Protein AF-A0A2I0NMJ1-F1 (afdb_monomer_lite)

Sequence (119 aa):
DEGIDIYVSAAAISDFAPERHEGKIPSGSPLTVRLNPLPKVIDEVAAACSPVTVAFKLGWDEEERARAMLEGGVRMVVVNAPPAMGATEGSFRIMTAGGTRDVAGSKEEVARAIWSGLL

pLDDT: mean 93.13, std 6.09, range [50.59, 98.06]

Secondary structure (DSSP, 8-state):
----SEEEE-S---SEEEPP-SSPPPSSS-----EEEPPPHHHHHHHHH--EEEEEEESSSTHHHHHHHHHTT-SEEEEE-GGGSS-SEEEEEEEETTEEEEEEEEHHHHHHHHHHHH-

Radius of gyration: 17.69 Å; chains: 1; bounding box: 42×38×46 Å

Foldseek 3Di:
DDADQEDEAPDPDDQWDWDDDPDDDDDDDDDDTDIDGDDDPQVVSCVPRNHQYEAEAEDPPCVVVQVVVQVVVHAKYKYFYPVCPPDQWGWIWIQGPVGIDIDTTGPVRVVVVVVVSSD

Structure (mmCIF, N/CA/C/O backbone):
data_AF-A0A2I0NMJ1-F1
#
_entry.id   AF-A0A2I0NMJ1-F1
#
loop_
_atom_site.group_PDB
_atom_site.id
_atom_site.type_symbol
_atom_site.label_atom_id
_atom_site.label_alt_id
_atom_site.label_comp_id
_atom_site.label_asym_id
_atom_site.label_entity_id
_atom_site.label_seq_id
_atom_site.pdbx_PDB_ins_code
_atom_site.Cartn_x
_atom_site.Cartn_y
_atom_site.Cartn_z
_atom_site.occupancy
_atom_site.B_iso_or_equiv
_atom_site.auth_seq_id
_atom_site.auth_comp_id
_atom_site.auth_asym_id
_atom_site.auth_atom_id
_atom_site.pdbx_PDB_model_num
ATOM 1 N N . ASP A 1 1 ? -11.398 -24.697 9.898 1.00 50.59 1 ASP A N 1
ATOM 2 C CA . ASP A 1 1 ? -11.880 -23.333 9.615 1.00 50.59 1 ASP A CA 1
ATOM 3 C C . ASP A 1 1 ? -10.774 -22.311 9.846 1.00 50.59 1 ASP A C 1
ATOM 5 O O . ASP A 1 1 ? -10.889 -21.457 10.711 1.00 50.59 1 ASP A O 1
ATOM 9 N N . GLU A 1 2 ? -9.667 -22.409 9.105 1.00 60.41 2 GLU A N 1
ATOM 10 C CA . GLU A 1 2 ? -8.554 -21.449 9.205 1.00 60.41 2 GLU A CA 1
ATOM 11 C C . GLU A 1 2 ? -8.740 -20.361 8.140 1.00 60.41 2 GLU A C 1
ATOM 13 O O . GLU A 1 2 ? -8.151 -20.405 7.062 1.00 60.41 2 GLU A O 1
ATOM 18 N N . GLY A 1 3 ? -9.663 -19.435 8.407 1.00 78.88 3 GLY A N 1
ATOM 19 C CA . GLY A 1 3 ? -9.799 -18.197 7.637 1.00 78.88 3 GLY A CA 1
ATOM 20 C C . GLY A 1 3 ? -8.792 -17.139 8.096 1.00 78.88 3 GLY A C 1
ATOM 21 O O . GLY A 1 3 ? -8.139 -17.293 9.125 1.00 78.88 3 GLY A O 1
ATOM 22 N N . ILE A 1 4 ? -8.669 -16.049 7.337 1.00 89.31 4 ILE A N 1
ATOM 23 C CA . ILE A 1 4 ? -7.950 -14.850 7.784 1.00 89.31 4 ILE A CA 1
ATOM 24 C C . ILE A 1 4 ? -8.968 -13.874 8.365 1.00 89.31 4 ILE A C 1
ATOM 26 O O . ILE A 1 4 ? -9.869 -13.442 7.653 1.00 89.31 4 ILE A O 1
ATOM 30 N N . ASP A 1 5 ? -8.797 -13.493 9.631 1.00 92.94 5 ASP A N 1
ATOM 31 C CA . ASP A 1 5 ? -9.668 -12.507 10.282 1.00 92.94 5 ASP A CA 1
ATOM 32 C C . ASP A 1 5 ? -9.308 -11.069 9.883 1.00 92.94 5 ASP A C 1
ATOM 34 O O . ASP A 1 5 ? -10.180 -10.232 9.643 1.00 92.94 5 ASP A O 1
ATOM 38 N N . ILE A 1 6 ? -8.004 -10.774 9.816 1.00 95.19 6 ILE A N 1
ATOM 39 C CA . ILE A 1 6 ? -7.464 -9.431 9.579 1.00 95.19 6 ILE A CA 1
ATOM 40 C C . ILE A 1 6 ? -6.387 -9.495 8.499 1.00 95.19 6 ILE A C 1
ATOM 42 O O . ILE A 1 6 ? -5.422 -10.251 8.608 1.00 95.19 6 ILE A O 1
ATOM 46 N N . TYR A 1 7 ? -6.510 -8.634 7.491 1.00 95.75 7 TYR A N 1
ATOM 47 C CA . TYR A 1 7 ? -5.496 -8.424 6.465 1.00 95.75 7 TYR A CA 1
ATOM 48 C C . TYR A 1 7 ? -4.936 -7.002 6.541 1.00 95.75 7 TYR A C 1
ATOM 50 O O . TYR A 1 7 ? -5.672 -6.021 6.438 1.00 95.75 7 TYR A O 1
ATOM 58 N N . VAL A 1 8 ? -3.615 -6.881 6.697 1.00 97.12 8 VAL A N 1
ATOM 59 C CA . VAL A 1 8 ? -2.913 -5.590 6.735 1.00 97.12 8 VAL A CA 1
ATOM 60 C C . VAL A 1 8 ? -2.068 -5.430 5.470 1.00 97.12 8 VAL A C 1
ATOM 62 O O . VAL A 1 8 ? -0.975 -5.984 5.357 1.00 97.12 8 VAL A O 1
ATOM 65 N N . SER A 1 9 ? -2.558 -4.636 4.518 1.00 96.50 9 SER A N 1
ATOM 66 C CA . SER A 1 9 ? -1.877 -4.320 3.257 1.00 96.50 9 SER A CA 1
ATOM 67 C C . SER A 1 9 ? -0.838 -3.208 3.452 1.00 96.50 9 SER A C 1
ATOM 69 O O . SER A 1 9 ? -1.014 -2.087 2.974 1.00 96.50 9 SER A O 1
ATOM 71 N N . ALA A 1 10 ? 0.241 -3.512 4.179 1.00 94.81 10 ALA A N 1
ATOM 72 C CA . ALA A 1 10 ? 1.336 -2.574 4.466 1.00 94.81 10 ALA A CA 1
ATOM 73 C C . ALA A 1 10 ? 2.489 -2.611 3.444 1.00 94.81 10 ALA A C 1
ATOM 75 O O . ALA A 1 10 ? 3.377 -1.759 3.477 1.00 94.81 10 ALA A O 1
ATOM 76 N N . ALA A 1 11 ? 2.512 -3.607 2.555 1.00 93.50 11 ALA A N 1
ATOM 77 C CA . ALA A 1 11 ? 3.569 -3.746 1.560 1.00 93.50 11 ALA A CA 1
ATOM 78 C C . ALA A 1 11 ? 3.472 -2.665 0.469 1.00 93.50 11 ALA A C 1
ATOM 80 O O . ALA A 1 11 ? 2.385 -2.332 -0.002 1.00 93.50 11 ALA A O 1
ATOM 81 N N . ALA A 1 12 ? 4.625 -2.177 0.005 1.00 91.69 12 AL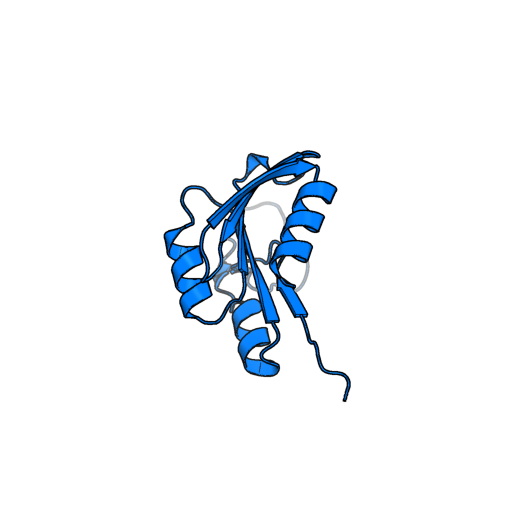A A N 1
ATOM 82 C CA . ALA A 1 12 ? 4.723 -1.353 -1.198 1.00 91.69 12 ALA A CA 1
ATOM 83 C C . ALA A 1 12 ? 4.651 -2.253 -2.445 1.00 91.69 12 ALA A C 1
ATOM 85 O O . ALA A 1 12 ? 5.671 -2.641 -3.016 1.00 91.69 12 ALA A O 1
ATOM 86 N N . ILE A 1 13 ? 3.433 -2.648 -2.815 1.00 93.81 13 ILE A N 1
ATOM 87 C CA . ILE A 1 13 ? 3.165 -3.553 -3.938 1.00 93.81 13 ILE A CA 1
ATOM 88 C C . ILE A 1 13 ? 3.314 -2.787 -5.257 1.00 93.81 13 ILE A C 1
ATOM 90 O O . ILE A 1 13 ? 2.842 -1.660 -5.385 1.00 93.81 13 ILE A O 1
ATOM 94 N N . SER A 1 14 ? 3.979 -3.391 -6.244 1.00 95.00 14 SER A N 1
ATOM 95 C CA . SER A 1 14 ? 4.145 -2.780 -7.563 1.00 95.00 14 SER A CA 1
ATOM 96 C C . SER A 1 14 ? 2.801 -2.608 -8.273 1.00 95.00 14 SER A C 1
ATOM 98 O O . SER A 1 14 ? 2.029 -3.555 -8.386 1.00 95.00 14 SER A O 1
ATOM 100 N N . ASP A 1 15 ? 2.558 -1.417 -8.819 1.00 94.75 15 ASP A N 1
ATOM 101 C CA . ASP A 1 15 ? 1.369 -1.140 -9.635 1.00 94.75 15 ASP A CA 1
ATOM 102 C C . ASP A 1 15 ? 1.498 -1.653 -11.077 1.00 94.75 15 ASP A C 1
ATOM 104 O O . ASP A 1 15 ? 0.500 -1.750 -11.791 1.00 94.75 15 ASP A O 1
ATOM 108 N N . PHE A 1 16 ? 2.721 -1.971 -11.510 1.00 97.38 16 PHE A N 1
ATOM 109 C CA . PHE A 1 16 ? 3.028 -2.425 -12.859 1.00 97.38 16 PHE A CA 1
ATOM 110 C C . PHE A 1 16 ? 4.057 -3.558 -12.844 1.00 97.38 16 PHE A C 1
ATOM 112 O O . PHE A 1 16 ? 4.945 -3.584 -11.990 1.00 97.38 16 PHE A O 1
ATOM 119 N N . ALA A 1 17 ? 3.983 -4.445 -13.834 1.00 97.12 17 ALA A N 1
ATOM 120 C CA . ALA A 1 17 ? 4.999 -5.456 -14.111 1.00 97.12 17 ALA A CA 1
ATOM 121 C C . ALA A 1 17 ? 5.641 -5.221 -15.484 1.00 97.12 17 ALA A C 1
ATOM 123 O O . ALA A 1 17 ? 4.942 -4.848 -16.432 1.00 97.12 17 ALA A O 1
ATOM 124 N N . PRO A 1 18 ? 6.957 -5.456 -15.624 1.00 96.88 18 PRO A N 1
ATOM 125 C CA . PRO A 1 18 ? 7.594 -5.457 -16.926 1.00 96.88 18 PRO A CA 1
ATOM 126 C C . PRO A 1 18 ? 7.166 -6.678 -17.729 1.00 96.88 18 PRO A C 1
ATOM 128 O O . PRO A 1 18 ? 6.791 -7.721 -17.187 1.00 96.88 18 PRO A O 1
ATOM 131 N N . GLU A 1 19 ? 7.296 -6.576 -19.041 1.00 94.94 19 GLU A N 1
ATOM 132 C CA . GLU A 1 19 ? 7.196 -7.760 -19.877 1.00 94.94 19 GLU A CA 1
ATOM 133 C C . GLU A 1 19 ? 8.354 -8.717 -19.653 1.00 94.94 19 GLU A C 1
ATOM 135 O O . GLU A 1 19 ? 9.520 -8.329 -19.540 1.00 94.94 19 GLU A O 1
ATOM 140 N N . ARG A 1 20 ? 8.010 -10.001 -19.579 1.00 93.44 20 ARG A N 1
ATOM 141 C CA . ARG A 1 20 ? 8.983 -11.053 -19.333 1.00 93.44 20 ARG A CA 1
ATOM 142 C C . ARG A 1 20 ? 9.820 -11.284 -20.587 1.00 93.44 20 ARG A C 1
ATOM 144 O O . ARG A 1 20 ? 9.286 -11.610 -21.643 1.00 93.44 20 ARG A O 1
ATOM 151 N N . HIS A 1 21 ? 11.135 -11.204 -20.426 1.00 90.38 21 HIS A N 1
ATOM 152 C CA . HIS A 1 21 ? 12.112 -11.646 -21.415 1.00 90.38 21 HIS A CA 1
ATOM 153 C C . HIS A 1 21 ? 12.783 -12.933 -20.937 1.00 90.38 21 HIS A C 1
ATOM 155 O O . HIS A 1 21 ? 13.027 -13.110 -19.741 1.00 90.38 21 HIS A O 1
ATOM 161 N N . GLU A 1 22 ? 13.071 -13.846 -21.862 1.00 93.88 22 GLU A N 1
ATOM 162 C CA . GLU A 1 22 ? 13.850 -15.036 -21.536 1.00 93.88 22 GLU A CA 1
ATOM 163 C C . GLU A 1 22 ? 15.333 -14.688 -21.412 1.00 93.88 22 GLU A C 1
ATOM 165 O O . GLU A 1 22 ? 15.928 -14.078 -22.299 1.00 93.88 22 GLU A O 1
ATOM 170 N N . GLY A 1 23 ? 15.937 -15.097 -20.297 1.00 91.69 23 GLY A N 1
ATOM 171 C CA . GLY A 1 23 ? 17.343 -14.836 -20.016 1.00 91.69 23 GLY A CA 1
ATOM 172 C C . GLY A 1 23 ? 17.648 -13.378 -19.660 1.00 91.69 23 GLY A C 1
ATOM 173 O O . GLY A 1 23 ? 16.774 -12.561 -19.373 1.00 91.69 23 GLY A O 1
ATOM 174 N N . LYS A 1 24 ? 18.943 -13.063 -19.615 1.00 93.69 24 LYS A N 1
ATOM 175 C CA . LYS A 1 24 ? 19.446 -11.726 -19.289 1.00 93.69 24 LYS A CA 1
ATOM 176 C C . LYS A 1 24 ? 19.363 -10.825 -20.521 1.00 93.69 24 LYS A C 1
ATOM 178 O O . LYS A 1 24 ? 19.842 -11.203 -21.585 1.00 93.69 24 LYS A O 1
ATOM 183 N N . ILE A 1 25 ? 18.868 -9.600 -20.348 1.00 92.31 25 ILE A N 1
ATOM 184 C CA . ILE A 1 25 ? 18.887 -8.590 -21.410 1.00 92.31 25 ILE A CA 1
ATOM 185 C C . ILE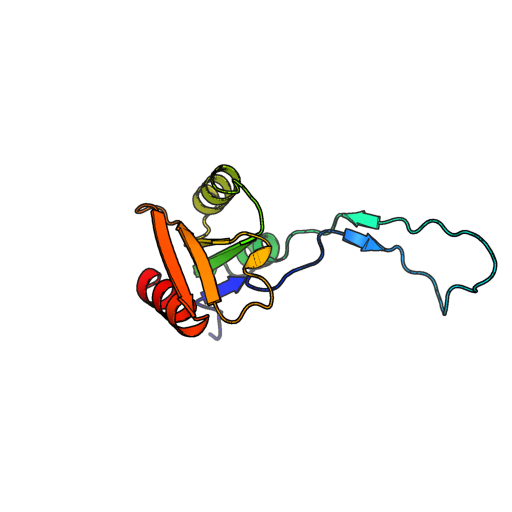 A 1 25 ? 20.340 -8.104 -21.634 1.00 92.31 25 ILE A C 1
ATOM 187 O O . ILE A 1 25 ? 20.982 -7.671 -20.669 1.00 92.31 25 ILE A O 1
ATOM 191 N N . PRO A 1 26 ? 20.898 -8.197 -22.859 1.00 90.75 26 PRO A N 1
ATOM 192 C CA . PRO A 1 26 ? 22.271 -7.775 -23.143 1.00 90.75 26 PRO A CA 1
ATOM 193 C C . PRO A 1 26 ? 22.483 -6.263 -22.982 1.00 90.75 26 PRO A C 1
ATOM 195 O O . PRO A 1 26 ? 21.629 -5.459 -23.346 1.00 90.75 26 PRO A O 1
ATOM 198 N N . SER A 1 27 ? 23.654 -5.868 -22.480 1.00 91.38 27 SER A N 1
ATOM 199 C CA . SER A 1 27 ? 24.092 -4.466 -22.453 1.00 91.38 27 SER A CA 1
ATOM 200 C C . SER A 1 27 ? 24.656 -4.027 -23.810 1.00 91.38 27 SER A C 1
ATOM 202 O O . SER A 1 27 ? 25.184 -4.856 -24.547 1.00 91.38 27 SER A O 1
ATOM 204 N N . GLY A 1 28 ? 24.643 -2.722 -24.100 1.00 92.94 28 GLY A N 1
ATOM 205 C CA . GLY A 1 28 ? 25.381 -2.137 -25.235 1.00 92.94 28 GLY A CA 1
ATOM 206 C C . GLY A 1 28 ? 24.541 -1.311 -26.209 1.00 92.94 28 GLY A C 1
ATOM 207 O O . GLY A 1 28 ? 25.099 -0.672 -27.094 1.00 92.94 28 GLY A O 1
ATOM 208 N N . SER A 1 29 ? 23.220 -1.276 -26.034 1.00 91.19 29 SER A N 1
ATOM 209 C CA . SER A 1 29 ? 22.331 -0.370 -26.766 1.00 91.19 29 SER A CA 1
ATOM 210 C C . SER A 1 29 ? 21.207 0.140 -25.856 1.00 91.19 29 SER A C 1
ATOM 212 O O . SER A 1 29 ? 20.917 -0.500 -24.840 1.00 91.19 29 SER A O 1
ATOM 214 N N . PRO A 1 30 ? 20.597 1.299 -26.168 1.00 94.12 30 PRO A N 1
ATOM 215 C CA . PRO A 1 30 ? 19.397 1.753 -25.479 1.00 94.12 30 PRO A CA 1
ATOM 216 C C . PRO A 1 30 ? 18.277 0.710 -25.557 1.00 94.12 30 PRO A C 1
ATOM 218 O O . PRO A 1 30 ? 18.078 0.078 -26.592 1.00 94.12 30 PRO A O 1
ATOM 221 N N . LEU A 1 31 ? 17.526 0.566 -24.467 1.00 92.81 31 LEU A N 1
ATOM 222 C CA . LEU A 1 31 ? 16.402 -0.359 -24.352 1.00 92.81 31 LEU A CA 1
ATOM 223 C C . LEU A 1 31 ? 15.179 0.381 -23.808 1.00 92.81 31 LEU A C 1
ATOM 225 O O . LEU A 1 31 ? 15.298 1.233 -22.928 1.00 92.81 31 LEU A O 1
ATOM 229 N N . THR A 1 32 ? 13.998 -0.005 -24.279 1.00 93.81 32 THR A N 1
ATOM 230 C CA . THR A 1 32 ? 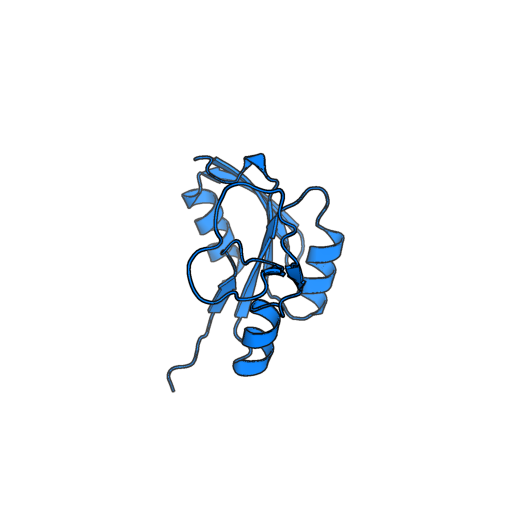12.718 0.391 -23.689 1.00 93.81 32 THR A CA 1
ATOM 231 C C . THR A 1 32 ? 12.156 -0.746 -22.838 1.00 93.81 32 THR A C 1
ATOM 233 O O . THR A 1 32 ? 11.994 -1.860 -23.330 1.00 93.81 32 THR A O 1
ATOM 236 N N . VAL A 1 33 ? 11.812 -0.463 -21.578 1.00 94.75 33 VAL A N 1
ATOM 237 C CA . VAL A 1 33 ? 11.072 -1.393 -20.709 1.00 94.75 33 VAL A CA 1
ATOM 238 C C . VAL A 1 33 ? 9.588 -1.051 -20.785 1.00 94.75 33 VAL A C 1
ATOM 240 O O . VAL A 1 33 ? 9.179 0.026 -20.356 1.00 94.75 33 VAL A O 1
ATOM 243 N N . ARG A 1 34 ? 8.775 -1.961 -21.331 1.00 96.06 34 ARG A N 1
ATOM 244 C CA . ARG A 1 34 ? 7.315 -1.817 -21.316 1.00 96.06 34 ARG A CA 1
ATOM 245 C C . ARG A 1 34 ? 6.758 -2.348 -19.999 1.00 96.06 34 ARG A C 1
ATOM 247 O O . ARG A 1 34 ? 7.068 -3.474 -19.617 1.00 96.06 34 ARG A O 1
ATOM 254 N N . LEU A 1 35 ? 5.948 -1.528 -19.333 1.00 98.06 35 LEU A N 1
ATOM 255 C CA . LEU A 1 35 ? 5.284 -1.844 -18.073 1.00 98.06 35 LEU A CA 1
ATOM 256 C C . LEU A 1 35 ? 3.777 -1.983 -18.305 1.00 98.06 35 LEU A C 1
ATOM 258 O O . LEU A 1 35 ? 3.160 -1.088 -18.880 1.00 98.06 35 LEU A O 1
ATOM 262 N N . ASN A 1 36 ? 3.200 -3.088 -17.842 1.00 97.31 36 ASN A N 1
ATOM 263 C CA . ASN A 1 36 ? 1.765 -3.355 -17.896 1.00 97.31 36 ASN A CA 1
ATOM 264 C C . ASN A 1 36 ? 1.161 -3.207 -16.490 1.00 97.31 36 ASN A C 1
ATOM 266 O O . ASN A 1 36 ? 1.800 -3.638 -15.526 1.00 97.31 36 ASN A O 1
ATOM 270 N N . PRO A 1 37 ? -0.031 -2.599 -16.340 1.00 97.06 37 PRO A N 1
ATOM 271 C CA . PRO A 1 37 ? -0.671 -2.435 -15.037 1.00 97.06 37 PRO A CA 1
ATOM 272 C C . PRO A 1 37 ? -1.003 -3.791 -14.407 1.00 97.06 37 PRO A C 1
ATOM 274 O O . PRO A 1 37 ? -1.358 -4.740 -15.106 1.00 97.06 37 PRO A O 1
ATOM 277 N N . LEU A 1 38 ? -0.895 -3.865 -13.083 1.00 96.25 38 LEU A N 1
ATOM 278 C CA . LEU A 1 38 ? -1.238 -5.040 -12.287 1.00 96.25 38 LEU A CA 1
ATOM 279 C C . LEU A 1 38 ? -2.590 -4.864 -11.576 1.00 96.25 38 LEU A C 1
ATOM 281 O O . LEU A 1 38 ? -2.939 -3.738 -11.195 1.00 96.25 38 LEU A O 1
ATOM 285 N N . PRO A 1 39 ? -3.336 -5.964 -11.351 1.00 94.38 39 PRO A N 1
ATOM 286 C CA . PRO A 1 39 ? -4.484 -5.947 -10.451 1.00 94.38 39 PRO A CA 1
ATOM 287 C C . PRO A 1 39 ? -4.041 -5.592 -9.026 1.00 94.38 39 PRO A C 1
ATOM 289 O O . PRO A 1 39 ? -2.888 -5.804 -8.635 1.00 94.38 39 PRO A O 1
ATOM 292 N N . LYS A 1 40 ? -4.958 -5.037 -8.230 1.00 92.75 40 LYS A N 1
ATOM 293 C CA . LYS A 1 40 ? -4.665 -4.670 -6.843 1.00 92.75 40 LYS A CA 1
ATOM 294 C C . LYS A 1 40 ? -4.858 -5.882 -5.940 1.00 92.75 40 LYS A C 1
ATOM 296 O O . LYS A 1 40 ? -5.956 -6.408 -5.825 1.00 92.75 40 LYS A O 1
ATOM 301 N N . VAL A 1 41 ? -3.799 -6.280 -5.236 1.00 94.38 41 VAL A N 1
ATOM 302 C CA . VAL A 1 41 ? -3.839 -7.420 -4.299 1.00 94.38 41 VAL A CA 1
ATOM 303 C C . VAL A 1 41 ? -4.910 -7.242 -3.222 1.00 94.38 41 VAL A C 1
ATOM 305 O O . VAL A 1 41 ? -5.564 -8.209 -2.853 1.00 94.38 41 VAL A O 1
ATOM 308 N N . ILE A 1 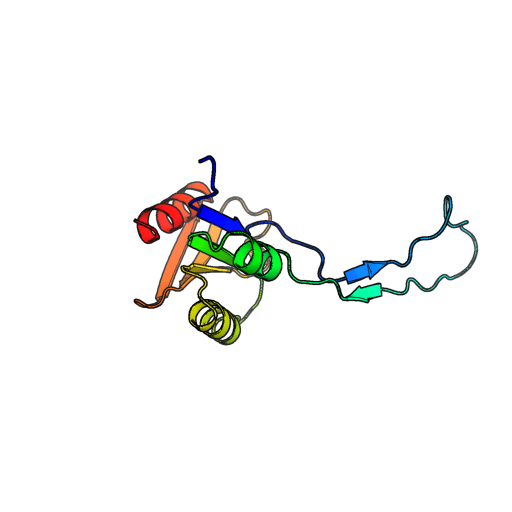42 ? -5.112 -6.016 -2.733 1.00 93.81 42 ILE A N 1
ATOM 309 C CA . ILE A 1 42 ? -6.134 -5.729 -1.719 1.00 93.81 42 ILE A CA 1
ATOM 310 C C . ILE A 1 42 ? -7.552 -6.055 -2.210 1.00 93.81 42 ILE A C 1
ATOM 312 O O . ILE A 1 42 ? -8.341 -6.593 -1.437 1.00 93.81 42 ILE A O 1
ATOM 316 N N . ASP A 1 43 ? -7.841 -5.811 -3.490 1.00 92.75 43 ASP A N 1
ATOM 317 C CA . ASP A 1 43 ? -9.147 -6.093 -4.089 1.00 92.75 43 ASP A CA 1
ATOM 318 C C . ASP A 1 43 ? -9.344 -7.610 -4.244 1.00 92.75 43 ASP A C 1
ATOM 320 O O . ASP A 1 43 ? -10.396 -8.144 -3.894 1.00 92.75 43 ASP A O 1
ATOM 324 N N . GLU A 1 44 ? -8.300 -8.325 -4.679 1.00 92.75 44 GLU A N 1
ATOM 325 C CA . GLU A 1 44 ? -8.308 -9.791 -4.793 1.00 92.75 44 GLU A CA 1
ATOM 326 C C . GLU A 1 44 ? -8.503 -10.477 -3.428 1.00 92.75 44 GLU A C 1
ATOM 328 O O . GLU A 1 44 ? -9.278 -11.425 -3.304 1.00 92.75 44 GLU A O 1
ATOM 333 N N . VAL A 1 45 ? -7.845 -9.980 -2.372 1.00 92.25 45 VAL A N 1
ATOM 334 C CA . VAL A 1 45 ? -8.013 -10.498 -1.002 1.00 92.25 45 VAL A CA 1
ATOM 335 C C . VAL A 1 45 ? -9.429 -10.234 -0.485 1.00 92.25 45 VAL A C 1
ATOM 337 O O . VAL A 1 45 ? -10.059 -11.136 0.072 1.00 92.25 45 VAL A O 1
ATOM 340 N N . ALA A 1 46 ? -9.954 -9.024 -0.696 1.00 89.12 46 ALA A N 1
ATOM 341 C CA . ALA A 1 46 ? -11.315 -8.678 -0.298 1.00 89.12 46 ALA A CA 1
ATOM 342 C C . ALA A 1 46 ? -12.355 -9.584 -0.981 1.00 89.12 46 ALA A C 1
ATOM 344 O O . ALA A 1 46 ? -13.289 -10.047 -0.319 1.00 89.12 46 ALA A O 1
ATOM 345 N N . ALA A 1 47 ? -12.158 -9.894 -2.266 1.00 89.31 47 ALA A N 1
ATOM 346 C CA . ALA A 1 47 ? -13.024 -10.787 -3.031 1.00 89.31 47 ALA A CA 1
ATOM 347 C C . ALA A 1 47 ? -12.928 -12.260 -2.591 1.00 89.31 47 ALA A C 1
ATOM 349 O O . ALA A 1 47 ? -13.933 -12.968 -2.610 1.00 89.31 47 ALA A O 1
ATOM 350 N N . ALA A 1 48 ? -11.740 -12.731 -2.199 1.00 89.88 48 ALA A N 1
ATOM 351 C CA . ALA A 1 48 ? -11.509 -14.140 -1.879 1.00 89.88 48 ALA A CA 1
ATOM 352 C C . ALA A 1 48 ? -11.959 -14.540 -0.465 1.00 89.88 48 ALA A C 1
ATOM 354 O O . ALA A 1 48 ? -12.477 -15.641 -0.280 1.00 89.88 48 ALA A O 1
ATOM 355 N N . CYS A 1 49 ? -11.731 -13.685 0.537 1.00 88.94 49 CYS A N 1
ATOM 356 C CA . CYS A 1 49 ? -11.992 -14.038 1.938 1.00 88.94 49 CYS A CA 1
ATOM 357 C C . CYS A 1 49 ? -12.613 -12.926 2.793 1.00 88.94 49 CYS A C 1
ATOM 359 O O . CYS A 1 49 ? -12.916 -13.179 3.956 1.00 88.94 49 CYS A O 1
ATOM 361 N N . SER A 1 50 ? -12.825 -11.727 2.237 1.00 90.56 50 SER A N 1
ATOM 362 C CA . SER A 1 50 ? -13.478 -10.586 2.904 1.00 90.56 50 SER A CA 1
ATOM 363 C C . SER A 1 50 ? -13.045 -10.336 4.369 1.00 90.56 50 SER A C 1
ATOM 365 O O . SER A 1 50 ? -13.904 -10.177 5.241 1.00 90.56 50 SER A O 1
ATOM 367 N N . PRO A 1 51 ? -11.732 -10.288 4.671 1.00 94.31 51 PRO A N 1
ATOM 368 C CA . PRO A 1 51 ? -11.247 -10.070 6.029 1.00 94.31 51 PRO A CA 1
ATOM 369 C C . PRO A 1 51 ? -11.435 -8.609 6.452 1.00 94.31 51 PRO A C 1
ATOM 371 O O . PRO A 1 51 ? -11.579 -7.703 5.620 1.00 94.31 51 PRO A O 1
ATOM 374 N N . VAL A 1 52 ? -11.305 -8.337 7.753 1.00 95.69 52 VAL A N 1
ATOM 375 C CA . VAL A 1 52 ? -11.139 -6.961 8.233 1.00 95.69 52 VAL A CA 1
ATOM 376 C C . VAL A 1 52 ? -9.850 -6.398 7.640 1.00 95.69 52 VAL A C 1
ATOM 378 O O . VAL A 1 52 ? -8.748 -6.848 7.952 1.00 95.69 52 VAL A O 1
ATOM 381 N N . THR A 1 53 ? -9.986 -5.410 6.760 1.00 96.81 53 THR A N 1
ATOM 382 C CA . THR A 1 53 ? -8.866 -4.936 5.944 1.00 96.81 53 THR A CA 1
ATOM 383 C C . THR A 1 53 ? -8.335 -3.591 6.428 1.00 96.81 53 THR A C 1
ATOM 385 O O . THR A 1 53 ? -9.096 -2.639 6.618 1.00 96.81 53 THR A O 1
ATOM 388 N N . VAL A 1 54 ? -7.012 -3.507 6.574 1.00 97.94 54 VAL A N 1
ATOM 389 C CA . VAL A 1 54 ? -6.260 -2.276 6.836 1.00 97.94 54 VAL A CA 1
ATOM 390 C C . VAL A 1 54 ? -5.391 -1.964 5.630 1.00 97.94 54 VAL A C 1
ATOM 392 O O . VAL A 1 54 ? -4.503 -2.742 5.282 1.00 97.94 54 VAL A O 1
ATOM 395 N N . ALA A 1 55 ? -5.624 -0.821 4.999 1.00 97.44 55 ALA A N 1
ATOM 396 C CA . ALA A 1 55 ? -4.838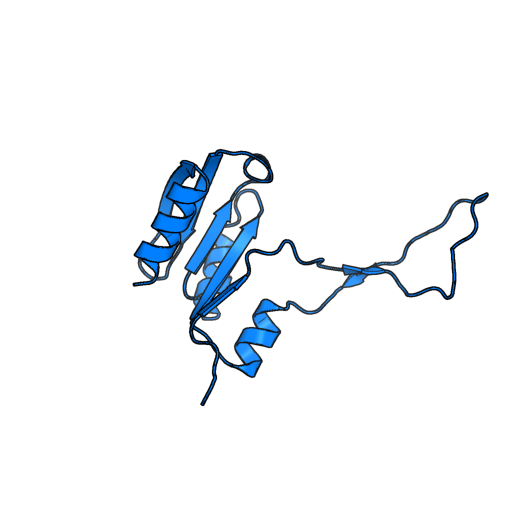 -0.371 3.860 1.00 97.44 55 ALA A CA 1
ATOM 397 C C . ALA A 1 55 ? -3.799 0.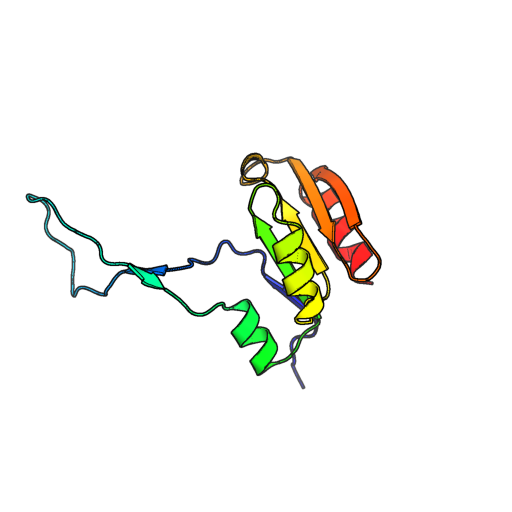669 4.275 1.00 97.44 55 ALA A C 1
ATOM 399 O O . ALA A 1 55 ? -4.086 1.536 5.096 1.00 97.44 55 ALA A O 1
ATOM 400 N N . PHE A 1 56 ? -2.623 0.637 3.653 1.00 96.25 56 PHE A N 1
ATOM 401 C CA . PHE A 1 56 ? -1.683 1.753 3.689 1.00 96.25 56 PHE A CA 1
ATOM 402 C C . PHE A 1 56 ? -1.753 2.533 2.384 1.00 96.25 56 PHE A C 1
ATOM 404 O O . PHE A 1 56 ? -1.796 1.949 1.298 1.00 96.25 56 PHE A O 1
ATOM 411 N N . LYS A 1 57 ? -1.737 3.861 2.488 1.00 94.94 57 LYS A N 1
ATOM 412 C CA . LYS A 1 57 ? -1.717 4.749 1.332 1.00 94.94 57 LYS A CA 1
ATOM 413 C C . LYS A 1 57 ? -0.589 5.761 1.454 1.00 94.94 57 LYS A C 1
ATOM 415 O O . LYS A 1 57 ? -0.570 6.604 2.346 1.00 94.94 57 LYS A O 1
ATOM 420 N N . LEU A 1 58 ? 0.347 5.661 0.520 1.00 92.88 58 LEU A N 1
ATOM 421 C CA . LEU A 1 58 ? 1.480 6.562 0.418 1.00 92.88 58 LEU A CA 1
ATOM 422 C C . LEU A 1 58 ? 1.161 7.701 -0.549 1.00 92.88 58 LEU A C 1
ATOM 424 O O . LEU A 1 58 ? 0.818 7.439 -1.701 1.00 92.88 58 LEU A O 1
ATOM 428 N N . GLY A 1 59 ? 1.347 8.941 -0.113 1.00 89.44 59 GLY A N 1
ATOM 429 C CA . GLY A 1 59 ? 1.247 10.106 -0.985 1.00 89.44 59 GLY A CA 1
ATOM 430 C C . GLY A 1 59 ? 0.995 11.394 -0.217 1.00 89.44 59 GLY A C 1
ATOM 431 O O . GLY A 1 59 ? 0.864 11.399 1.008 1.00 89.44 59 GLY A O 1
ATOM 432 N N . TRP A 1 60 ? 0.952 12.494 -0.958 1.00 86.44 60 TRP A N 1
ATOM 433 C CA . TRP A 1 60 ? 0.438 13.765 -0.460 1.00 86.44 60 TRP A CA 1
ATOM 434 C C . TRP A 1 60 ? -1.052 13.836 -0.795 1.00 86.44 60 TRP A C 1
ATOM 436 O O . TRP A 1 60 ? -1.453 13.400 -1.870 1.00 86.44 60 TRP A O 1
ATOM 446 N N . ASP A 1 61 ? -1.864 14.345 0.131 1.00 86.12 61 ASP A N 1
ATOM 447 C CA . ASP A 1 61 ? -3.294 14.604 -0.096 1.00 86.12 61 ASP A CA 1
ATOM 448 C C . ASP A 1 61 ? -4.131 13.371 -0.509 1.00 86.12 61 ASP A C 1
ATOM 450 O O . ASP A 1 61 ? -5.120 13.463 -1.230 1.00 86.12 61 ASP A O 1
ATOM 454 N N . GLU A 1 62 ? -3.782 12.186 -0.001 1.00 92.56 62 GLU A N 1
ATOM 455 C CA . GLU A 1 62 ? -4.446 10.913 -0.337 1.00 92.56 62 GLU A CA 1
ATOM 456 C C . GLU A 1 62 ? -5.795 10.685 0.383 1.00 92.56 62 GLU A C 1
ATOM 458 O O . GLU A 1 62 ? -6.331 9.575 0.375 1.00 92.56 62 GLU A O 1
ATOM 463 N N . GLU A 1 63 ? -6.377 11.711 1.010 1.00 90.19 63 GLU A N 1
ATOM 464 C CA . GLU A 1 63 ? -7.608 11.557 1.795 1.00 90.19 63 GLU A CA 1
ATOM 465 C C . GLU A 1 63 ? -8.820 11.146 0.960 1.00 90.19 63 GLU A C 1
ATOM 467 O O . GLU A 1 63 ? -9.637 10.353 1.416 1.00 90.19 63 GLU A O 1
ATOM 472 N N . GLU A 1 64 ? -8.979 11.696 -0.244 1.00 93.12 64 GLU A N 1
ATOM 473 C CA . GLU A 1 64 ? -10.120 11.373 -1.108 1.00 93.12 64 GLU A CA 1
ATOM 474 C C . GLU A 1 64 ? -10.084 9.902 -1.533 1.00 93.12 64 GLU A C 1
ATOM 476 O O . GLU A 1 64 ? -11.078 9.186 -1.434 1.00 93.12 64 GLU A O 1
ATOM 481 N N . ARG A 1 65 ? -8.898 9.410 -1.900 1.00 93.62 65 ARG A N 1
ATOM 482 C CA . ARG A 1 65 ? -8.686 7.994 -2.215 1.00 93.62 65 ARG A CA 1
ATOM 483 C C . ARG A 1 65 ? -8.880 7.113 -0.988 1.00 93.62 65 ARG A C 1
ATOM 485 O O . ARG A 1 65 ? -9.483 6.053 -1.103 1.00 93.62 65 ARG A O 1
ATOM 492 N N . ALA A 1 66 ? -8.420 7.552 0.182 1.00 95.44 66 ALA A N 1
ATOM 493 C CA . ALA A 1 66 ? -8.674 6.847 1.430 1.00 95.44 66 ALA A CA 1
ATOM 494 C C . ALA A 1 66 ? -10.180 6.755 1.736 1.00 95.44 66 ALA A C 1
ATOM 496 O O . ALA A 1 66 ? -10.648 5.683 2.109 1.00 95.44 66 ALA A O 1
ATOM 497 N N . ARG A 1 67 ? -10.956 7.827 1.519 1.00 95.75 67 ARG A N 1
ATOM 498 C CA . ARG A 1 67 ? -12.425 7.803 1.654 1.00 95.75 67 ARG A CA 1
ATOM 499 C C . ARG A 1 67 ? -13.062 6.796 0.698 1.00 95.75 67 ARG A C 1
ATOM 501 O O . ARG A 1 67 ? -13.830 5.960 1.157 1.00 95.75 67 ARG A O 1
ATOM 508 N N . ALA A 1 68 ? -12.666 6.793 -0.575 1.00 95.12 68 ALA A N 1
ATOM 509 C CA . ALA A 1 68 ? -13.164 5.819 -1.548 1.00 95.12 68 ALA A CA 1
ATOM 510 C C . ALA A 1 68 ? -12.851 4.362 -1.143 1.00 95.12 68 ALA A C 1
ATOM 512 O O . ALA A 1 68 ? -13.682 3.475 -1.313 1.00 95.12 68 ALA A O 1
ATOM 513 N N . MET A 1 69 ? -11.677 4.101 -0.556 1.00 95.19 69 MET A N 1
ATOM 514 C CA . MET A 1 69 ? -11.337 2.770 -0.033 1.00 95.19 69 MET A CA 1
ATOM 515 C C . MET A 1 69 ? -12.215 2.372 1.161 1.00 95.19 69 MET A C 1
ATOM 517 O O . MET A 1 69 ? -12.645 1.223 1.241 1.00 95.19 69 MET A O 1
ATOM 521 N N . LEU A 1 70 ? -12.499 3.308 2.075 1.00 96.25 70 LEU A N 1
ATOM 522 C CA . LEU A 1 70 ? -13.409 3.073 3.203 1.00 96.25 70 LEU A CA 1
ATOM 523 C C . LEU A 1 70 ? -14.835 2.770 2.718 1.00 96.25 70 LEU A C 1
ATOM 525 O O . LEU A 1 70 ? -15.467 1.839 3.212 1.00 96.25 70 LEU A O 1
ATOM 529 N N . GLU A 1 71 ? -15.325 3.512 1.723 1.00 94.69 71 GLU A N 1
ATOM 530 C CA . GLU A 1 71 ? -16.616 3.259 1.065 1.00 94.69 71 GLU A CA 1
ATOM 531 C C . GLU A 1 71 ? -16.645 1.895 0.357 1.00 94.69 71 GLU A C 1
ATOM 533 O O . GLU A 1 71 ? -17.672 1.220 0.353 1.00 94.69 71 GLU A O 1
ATOM 538 N N . GLY A 1 72 ? -15.500 1.455 -0.172 1.00 92.00 72 GLY A N 1
ATOM 539 C CA . GLY A 1 72 ? -15.291 0.128 -0.754 1.00 92.00 72 GLY A CA 1
ATOM 540 C C . GLY A 1 72 ? -15.177 -1.020 0.258 1.00 92.00 72 GLY A C 1
ATOM 541 O O . GLY A 1 72 ? -14.933 -2.152 -0.148 1.00 92.00 72 GLY A O 1
ATOM 542 N N . GLY A 1 73 ? -15.345 -0.759 1.559 1.00 93.00 73 GLY A N 1
ATOM 543 C CA . GLY A 1 73 ? -15.370 -1.788 2.604 1.00 93.00 73 GLY A CA 1
ATOM 544 C C . GLY A 1 73 ? -14.054 -1.989 3.360 1.00 93.00 73 GLY A C 1
ATOM 545 O O . GLY A 1 73 ? -13.990 -2.833 4.256 1.00 93.00 73 GLY A O 1
ATOM 546 N N . VAL A 1 74 ? -13.008 -1.207 3.074 1.00 96.00 74 VAL A N 1
ATOM 547 C CA . VAL A 1 74 ? -11.795 -1.198 3.906 1.00 96.00 74 VAL A CA 1
ATOM 548 C C . VAL A 1 74 ? -12.137 -0.633 5.288 1.00 96.00 74 VAL A C 1
ATOM 550 O O . VAL A 1 74 ? -12.772 0.411 5.413 1.00 96.00 74 VAL A O 1
ATOM 553 N N . ARG A 1 75 ? -11.699 -1.297 6.364 1.00 97.06 75 ARG A N 1
ATOM 554 C CA . ARG A 1 75 ? -12.041 -0.895 7.742 1.00 97.06 75 ARG A CA 1
ATOM 555 C C . ARG A 1 75 ? -11.258 0.328 8.216 1.00 97.06 75 ARG A C 1
ATOM 557 O O . ARG A 1 75 ? -11.758 1.109 9.036 1.00 97.06 75 ARG A O 1
ATOM 564 N N . MET A 1 76 ? -10.016 0.447 7.758 1.00 98.06 76 MET A N 1
ATOM 565 C CA . MET A 1 76 ? -9.082 1.495 8.149 1.00 98.06 76 MET A CA 1
ATOM 566 C C . MET A 1 76 ? -8.089 1.774 7.021 1.00 98.06 76 MET A C 1
ATOM 568 O O . MET A 1 76 ? -7.529 0.844 6.442 1.00 98.06 76 MET A O 1
ATOM 572 N N . VAL A 1 77 ? -7.821 3.052 6.756 1.00 98.06 77 VAL A N 1
ATOM 573 C CA . VAL A 1 77 ? -6.759 3.483 5.839 1.00 98.06 77 VAL A CA 1
ATOM 574 C C . VAL A 1 77 ? -5.732 4.298 6.612 1.00 98.06 77 VAL A C 1
ATOM 576 O O . VAL A 1 77 ? -6.070 5.270 7.284 1.00 98.06 77 VAL A O 1
ATOM 579 N N . VAL A 1 78 ? -4.471 3.895 6.521 1.00 97.62 78 VAL A N 1
ATOM 580 C CA . VAL A 1 78 ? -3.326 4.558 7.138 1.00 97.62 78 VAL A CA 1
ATOM 581 C C . VAL A 1 78 ? -2.598 5.340 6.054 1.00 97.62 78 VAL A C 1
ATOM 583 O O . VAL A 1 78 ? -1.953 4.762 5.181 1.00 97.62 78 VAL A O 1
ATOM 586 N N . VAL A 1 79 ? -2.723 6.660 6.094 1.00 96.88 79 VAL A N 1
ATOM 587 C CA . VAL A 1 79 ? -2.114 7.565 5.121 1.00 96.88 79 VAL A CA 1
ATOM 588 C C . VAL A 1 79 ? -0.783 8.078 5.655 1.00 96.88 79 VAL A C 1
ATOM 590 O O . VAL A 1 79 ? -0.699 8.520 6.803 1.00 96.88 79 VAL A O 1
ATOM 593 N N . ASN A 1 80 ? 0.256 8.058 4.824 1.00 94.94 80 ASN A N 1
ATOM 594 C CA . ASN A 1 80 ? 1.551 8.643 5.157 1.00 94.94 80 ASN A CA 1
ATOM 595 C C . ASN A 1 80 ? 2.230 9.280 3.943 1.00 94.94 80 ASN A C 1
ATOM 597 O O . ASN A 1 80 ? 2.058 8.848 2.806 1.00 94.94 80 ASN A O 1
ATOM 601 N N . ALA A 1 81 ? 3.058 10.291 4.197 1.00 91.81 81 ALA A N 1
ATOM 602 C CA . ALA A 1 81 ? 3.863 10.922 3.158 1.00 91.81 81 ALA A CA 1
ATOM 603 C C . ALA A 1 81 ? 5.168 10.129 2.897 1.00 91.81 81 ALA A C 1
ATOM 605 O O . ALA A 1 81 ? 5.637 9.410 3.791 1.00 91.81 81 ALA A O 1
ATOM 606 N N . PRO A 1 82 ? 5.808 10.292 1.718 1.00 90.94 82 PRO A N 1
ATOM 607 C CA . PRO A 1 82 ? 7.083 9.647 1.381 1.00 90.94 82 PRO A CA 1
ATOM 608 C C . PRO A 1 82 ? 8.204 9.759 2.428 1.00 90.94 82 PRO A C 1
ATOM 610 O O . PRO A 1 82 ? 8.866 8.746 2.650 1.00 90.94 82 PRO A O 1
ATOM 613 N N . PRO A 1 83 ? 8.403 10.895 3.135 1.00 89.69 83 PRO A N 1
ATOM 614 C CA . PRO A 1 83 ? 9.449 11.005 4.157 1.00 89.69 83 PRO A CA 1
ATOM 615 C C . PRO A 1 83 ? 9.320 10.018 5.324 1.00 89.69 83 PRO A C 1
ATOM 617 O O . PRO A 1 83 ? 10.304 9.747 6.001 1.00 89.69 83 PRO A O 1
ATOM 620 N N . ALA A 1 84 ? 8.128 9.462 5.566 1.00 87.44 84 ALA A N 1
ATOM 621 C CA . ALA A 1 84 ? 7.937 8.449 6.600 1.00 87.44 84 ALA A CA 1
ATOM 622 C C . ALA A 1 84 ? 8.472 7.065 6.182 1.00 87.44 84 ALA A C 1
ATOM 624 O O . ALA A 1 84 ? 8.599 6.180 7.030 1.00 87.44 84 ALA A O 1
ATOM 625 N N . MET A 1 85 ? 8.769 6.826 4.900 1.00 86.94 85 MET A N 1
ATOM 626 C CA . MET A 1 85 ? 9.336 5.552 4.450 1.00 86.94 85 MET A CA 1
ATOM 627 C C . MET A 1 85 ? 10.805 5.436 4.853 1.00 86.94 85 MET A C 1
ATOM 629 O O . MET A 1 85 ? 11.600 6.328 4.583 1.00 86.94 85 MET A O 1
ATOM 633 N N . GLY A 1 86 ? 11.175 4.323 5.490 1.00 87.31 86 GLY A N 1
ATOM 634 C CA . GLY A 1 86 ? 12.554 4.066 5.928 1.00 87.31 86 GLY A CA 1
ATOM 635 C C . GLY A 1 86 ? 13.030 4.901 7.125 1.00 87.31 86 GLY A C 1
ATOM 636 O O . GLY A 1 86 ? 14.096 4.618 7.662 1.00 87.31 86 GLY A O 1
ATOM 637 N N . ALA A 1 87 ? 12.248 5.886 7.575 1.00 91.69 87 ALA A N 1
ATOM 638 C CA . ALA A 1 87 ? 12.519 6.648 8.789 1.00 91.69 87 ALA A CA 1
ATOM 639 C C . ALA A 1 87 ? 12.158 5.850 10.055 1.00 91.69 87 ALA A C 1
ATOM 641 O O . ALA A 1 87 ? 11.259 5.006 10.033 1.00 91.69 87 ALA A O 1
ATOM 642 N N . THR A 1 88 ? 12.830 6.147 11.170 1.00 90.62 88 THR A N 1
ATOM 643 C CA . THR A 1 88 ? 12.532 5.571 12.496 1.00 90.62 88 THR A CA 1
ATOM 644 C C . THR A 1 88 ? 11.234 6.118 13.089 1.00 90.62 88 THR A C 1
ATOM 646 O O . THR A 1 88 ? 10.564 5.437 13.860 1.00 90.62 88 THR A O 1
ATOM 649 N N . GLU A 1 89 ? 10.851 7.326 12.680 1.00 93.44 89 GLU A N 1
ATOM 650 C CA . GLU A 1 89 ? 9.658 8.037 13.128 1.00 93.44 89 GLU A CA 1
ATOM 651 C C . GLU A 1 89 ? 8.918 8.634 11.927 1.00 93.44 89 GLU A C 1
ATOM 653 O O . GLU A 1 89 ? 9.477 8.789 10.838 1.00 93.44 89 GLU A O 1
ATOM 658 N N . GLY A 1 90 ? 7.641 8.963 12.095 1.00 93.31 90 GLY A N 1
ATOM 659 C CA . GLY A 1 90 ? 6.886 9.659 11.061 1.00 93.31 90 GLY A CA 1
ATOM 660 C C . GLY A 1 90 ? 5.504 10.100 11.510 1.00 93.31 90 GLY A C 1
ATOM 661 O O . GLY A 1 90 ? 5.009 9.677 12.552 1.00 93.31 90 GLY A O 1
ATOM 662 N N . SER A 1 91 ? 4.885 10.933 10.678 1.00 94.44 91 SER A N 1
ATOM 663 C CA . SER A 1 91 ? 3.501 11.374 10.834 1.00 94.44 91 SER A CA 1
ATOM 664 C C . SER A 1 91 ? 2.588 10.579 9.909 1.00 94.44 91 SER A C 1
ATOM 666 O O . SER A 1 91 ? 2.859 10.429 8.715 1.00 94.44 91 SER A O 1
ATOM 668 N N . PHE A 1 92 ? 1.498 10.088 10.480 1.00 95.94 92 PHE A N 1
ATOM 669 C CA . PHE A 1 92 ? 0.505 9.236 9.853 1.00 95.94 92 PHE A CA 1
ATOM 670 C C . PHE A 1 92 ? -0.885 9.784 10.150 1.00 95.94 92 PHE A C 1
ATOM 672 O O . PHE A 1 92 ? -1.140 10.308 11.234 1.00 95.94 92 PHE A O 1
ATOM 679 N N . ARG A 1 93 ? -1.801 9.605 9.207 1.00 96.88 93 ARG A N 1
ATOM 680 C CA . ARG A 1 93 ? -3.222 9.886 9.383 1.00 96.88 93 ARG A CA 1
ATOM 681 C C . ARG A 1 93 ? -3.988 8.579 9.295 1.00 96.88 93 ARG A C 1
ATOM 683 O O . ARG A 1 93 ? -3.996 7.926 8.258 1.00 96.88 93 ARG A O 1
ATOM 690 N N . ILE A 1 94 ? -4.622 8.192 10.392 1.00 97.44 94 ILE A N 1
ATOM 691 C CA . ILE A 1 94 ? -5.475 7.010 10.472 1.00 97.44 94 ILE A CA 1
ATOM 692 C C . ILE A 1 94 ? -6.904 7.447 10.159 1.00 97.44 94 ILE A C 1
ATOM 694 O O . ILE A 1 94 ? -7.461 8.301 10.848 1.00 97.44 94 ILE A O 1
ATOM 698 N N . MET A 1 95 ? -7.498 6.871 9.119 1.00 97.69 95 MET A N 1
ATOM 699 C CA . MET A 1 95 ? -8.853 7.173 8.666 1.00 97.69 95 MET A CA 1
ATOM 700 C C . MET A 1 95 ? -9.747 5.946 8.831 1.00 97.69 95 MET A C 1
ATOM 702 O O . MET A 1 95 ? -9.367 4.833 8.467 1.00 97.69 95 MET A O 1
ATOM 706 N N . THR A 1 96 ? -10.944 6.154 9.370 1.00 96.94 96 THR A N 1
ATOM 707 C CA . THR A 1 96 ? -11.993 5.138 9.527 1.00 96.94 96 THR A CA 1
ATOM 708 C C . THR A 1 96 ? -13.355 5.757 9.211 1.00 96.94 96 THR A C 1
ATOM 710 O O . THR A 1 96 ? -13.472 6.979 9.115 1.00 96.94 96 THR A O 1
ATOM 713 N N . ALA A 1 97 ? -14.409 4.940 9.138 1.00 93.69 97 ALA A N 1
ATOM 714 C CA . ALA A 1 97 ? -15.783 5.442 9.034 1.00 93.69 97 ALA A CA 1
ATOM 715 C C . ALA A 1 97 ? -16.188 6.364 10.208 1.00 93.69 97 ALA A C 1
ATOM 717 O O . ALA A 1 97 ? -17.040 7.231 10.044 1.00 93.69 97 ALA A O 1
ATOM 718 N N . GLY A 1 98 ? -15.564 6.205 11.384 1.00 92.94 98 GLY A N 1
ATOM 719 C CA . GLY A 1 98 ? -15.820 7.030 12.571 1.00 92.94 98 GLY A CA 1
ATOM 720 C C . GLY A 1 98 ? -15.052 8.355 12.608 1.00 92.94 98 GLY A C 1
ATOM 721 O O . GLY A 1 98 ? -15.249 9.140 13.533 1.00 92.94 98 GLY A O 1
ATOM 722 N N . GLY A 1 99 ? -14.174 8.611 11.634 1.00 94.75 99 GLY A N 1
ATOM 723 C CA . GLY A 1 99 ? -13.395 9.842 11.541 1.00 94.75 99 GLY A CA 1
ATOM 724 C C . GLY A 1 99 ? -11.902 9.613 11.327 1.00 94.75 99 GLY A C 1
ATOM 725 O O . GLY A 1 99 ? -11.439 8.507 11.030 1.00 94.75 99 GLY A O 1
ATOM 726 N N . THR A 1 100 ? -11.149 10.701 11.468 1.00 95.94 100 THR A N 1
ATOM 727 C CA . THR A 1 100 ? -9.713 10.771 11.185 1.00 95.94 100 THR A CA 1
ATOM 728 C C . THR A 1 100 ? -8.917 11.128 12.433 1.00 95.94 100 THR A C 1
ATOM 730 O O . THR A 1 100 ? -9.325 11.996 13.204 1.00 95.94 100 THR A O 1
ATOM 733 N N . ARG A 1 101 ? -7.749 10.508 12.603 1.00 95.75 101 ARG A N 1
ATOM 734 C CA . ARG A 1 101 ? -6.819 10.780 13.700 1.00 95.75 101 ARG A CA 1
ATOM 735 C C . ARG A 1 101 ? -5.393 10.881 13.178 1.00 95.75 101 ARG A C 1
ATOM 737 O O . ARG A 1 101 ? -4.895 9.938 12.571 1.00 95.75 101 ARG A O 1
ATOM 744 N N . ASP A 1 102 ? -4.724 11.981 13.498 1.00 96.38 102 ASP A N 1
ATOM 745 C CA . ASP A 1 102 ? -3.296 12.137 13.234 1.00 96.38 102 ASP A CA 1
ATOM 746 C C . ASP A 1 102 ? -2.469 11.512 14.368 1.00 96.38 102 ASP A C 1
ATOM 748 O O . ASP A 1 102 ? -2.804 11.622 15.552 1.00 96.38 102 ASP A O 1
ATOM 752 N N . VAL A 1 103 ? -1.398 10.814 13.995 1.00 96.19 103 VAL A N 1
ATOM 753 C CA . VAL A 1 103 ? -0.457 10.141 14.895 1.00 96.19 103 VAL A CA 1
ATOM 754 C C . VAL A 1 103 ? 0.955 10.430 14.408 1.00 96.19 103 VAL A C 1
ATOM 756 O O . VAL A 1 103 ? 1.267 10.206 13.242 1.00 96.19 103 VAL A O 1
ATOM 759 N N . ALA A 1 104 ? 1.816 10.907 15.298 1.00 95.88 104 ALA A N 1
ATOM 760 C CA . ALA A 1 104 ? 3.231 11.111 15.021 1.00 95.88 104 ALA A CA 1
ATOM 761 C C . ALA A 1 104 ? 4.064 10.431 16.108 1.00 95.88 104 ALA A C 1
ATOM 763 O O . ALA A 1 104 ? 3.679 10.461 17.276 1.00 95.88 104 ALA A O 1
ATOM 764 N N . GLY A 1 105 ? 5.175 9.815 15.711 1.00 96.25 105 GLY A N 1
ATOM 765 C CA . GLY A 1 105 ? 6.096 9.139 16.623 1.00 96.25 105 GLY A CA 1
ATOM 766 C C . GLY A 1 105 ? 6.842 7.993 15.951 1.00 96.25 105 GLY A C 1
ATOM 767 O O . GLY A 1 105 ? 6.927 7.919 14.720 1.00 96.25 105 GLY A O 1
ATOM 768 N N . SER A 1 106 ? 7.366 7.091 16.773 1.00 96.88 106 SER A N 1
ATOM 769 C CA . SER A 1 106 ? 8.029 5.854 16.357 1.00 96.88 106 SER A CA 1
ATOM 770 C C . SER A 1 106 ? 7.096 4.914 15.591 1.00 96.88 106 SER A C 1
ATOM 772 O O . SER A 1 106 ? 5.865 4.987 15.677 1.00 96.88 106 SER A O 1
ATOM 774 N N . LYS A 1 107 ? 7.684 3.977 14.840 1.00 94.75 107 LYS A N 1
ATOM 775 C CA . LYS A 1 107 ? 6.920 2.934 14.137 1.00 94.75 107 LYS A CA 1
ATOM 776 C C . LYS A 1 107 ? 6.099 2.078 15.095 1.00 94.75 107 LYS A C 1
ATOM 778 O O . LYS A 1 107 ? 4.979 1.702 14.759 1.00 94.75 107 LYS A O 1
ATOM 783 N N . GLU A 1 108 ? 6.620 1.815 16.285 1.00 96.62 108 GLU A N 1
ATOM 784 C CA . GLU A 1 108 ? 5.958 1.062 17.344 1.00 96.62 108 GLU A CA 1
ATOM 785 C C . GLU A 1 108 ? 4.740 1.811 17.896 1.00 96.62 108 GLU A C 1
ATOM 787 O O . GLU A 1 108 ? 3.689 1.204 18.115 1.00 96.62 108 GLU A O 1
ATOM 792 N N . GLU A 1 109 ? 4.844 3.127 18.096 1.00 96.94 109 GLU A N 1
ATOM 793 C CA . GLU A 1 109 ? 3.718 3.963 18.528 1.00 96.94 109 GLU A CA 1
ATOM 794 C C . GLU A 1 109 ? 2.618 4.021 17.468 1.00 96.94 109 GLU A C 1
ATOM 796 O O . GLU A 1 109 ? 1.439 3.860 17.792 1.00 96.94 109 GLU A O 1
ATOM 801 N N . VAL A 1 110 ? 2.995 4.174 16.197 1.00 96.19 110 VAL A N 1
ATOM 802 C CA . VAL A 1 110 ? 2.053 4.162 15.071 1.00 96.19 110 VAL A CA 1
ATOM 803 C C . VAL A 1 110 ? 1.377 2.796 14.947 1.00 96.19 110 VAL A C 1
ATOM 805 O O . VAL A 1 110 ? 0.154 2.729 14.846 1.00 96.19 110 VAL A O 1
ATOM 808 N N . ALA A 1 111 ? 2.133 1.698 15.024 1.00 96.38 111 ALA A N 1
ATOM 809 C CA . ALA A 1 111 ? 1.585 0.344 14.984 1.00 96.38 111 ALA A CA 1
ATOM 810 C C . ALA A 1 111 ? 0.606 0.088 16.140 1.00 96.38 111 ALA A C 1
ATOM 812 O O . ALA A 1 111 ? -0.473 -0.468 15.930 1.00 96.38 111 ALA A O 1
ATOM 813 N N . ARG A 1 112 ? 0.936 0.552 17.353 1.00 97.31 112 ARG A N 1
ATOM 814 C CA . ARG A 1 112 ? 0.036 0.480 18.510 1.00 97.31 112 ARG A CA 1
ATOM 815 C C . ARG A 1 112 ? -1.241 1.283 18.279 1.00 97.31 112 ARG A C 1
ATOM 817 O O . ARG A 1 112 ? -2.318 0.799 18.607 1.00 97.31 112 ARG A O 1
ATOM 824 N N . ALA A 1 113 ? -1.136 2.485 17.715 1.00 97.00 113 ALA A N 1
ATOM 825 C CA . ALA A 1 113 ? -2.297 3.314 17.411 1.00 97.00 113 ALA A CA 1
ATOM 826 C C . ALA A 1 113 ? -3.214 2.672 16.357 1.00 97.00 113 ALA A C 1
ATOM 828 O O . ALA A 1 113 ? -4.432 2.715 16.515 1.00 97.00 113 ALA A O 1
ATOM 829 N N . ILE A 1 114 ? -2.639 2.040 15.327 1.00 97.12 114 ILE A N 1
ATOM 830 C CA . ILE A 1 114 ? -3.381 1.260 14.325 1.00 97.12 114 ILE A CA 1
ATOM 831 C C . ILE A 1 114 ? -4.118 0.107 15.006 1.00 97.12 114 ILE A C 1
ATOM 833 O O . ILE A 1 114 ? -5.331 -0.004 14.864 1.00 97.12 114 ILE A O 1
ATOM 837 N N . TRP A 1 115 ? -3.411 -0.710 15.792 1.00 96.69 115 TRP A N 1
ATOM 838 C CA . TRP A 1 115 ? -4.001 -1.864 16.472 1.00 96.69 115 TRP A CA 1
ATOM 839 C C . TRP A 1 115 ? -5.148 -1.468 17.409 1.00 96.69 115 TRP A C 1
ATOM 841 O O . TRP A 1 115 ? -6.243 -2.017 17.317 1.00 96.69 115 TRP A O 1
ATOM 851 N N . SER A 1 116 ? -4.935 -0.459 18.257 1.00 94.94 116 SER A N 1
ATOM 852 C CA . SER A 1 116 ? -5.967 0.046 19.167 1.00 94.94 116 SER A CA 1
ATOM 853 C C . SER A 1 116 ? -7.171 0.661 18.451 1.00 94.94 116 SER A C 1
ATOM 855 O O . SER A 1 116 ? -8.227 0.761 19.057 1.00 94.94 116 SER A O 1
ATOM 857 N N . GLY A 1 117 ? -7.021 1.114 17.202 1.00 92.56 117 GLY A N 1
ATOM 858 C CA . GLY A 1 117 ? -8.126 1.656 16.406 1.00 92.56 117 GLY A CA 1
ATOM 859 C C . GLY A 1 117 ? -8.953 0.598 15.663 1.00 92.56 117 GLY A C 1
ATOM 860 O O . GLY A 1 117 ? -9.973 0.946 15.063 1.00 92.56 117 GLY A O 1
ATOM 861 N N . LEU A 1 118 ? -8.498 -0.662 15.644 1.00 89.31 118 LEU A N 1
ATOM 862 C CA . LEU A 1 118 ? -9.224 -1.785 15.039 1.00 89.31 118 LEU A CA 1
ATOM 863 C C . LEU A 1 118 ? -10.170 -2.480 16.021 1.00 89.31 118 LEU A C 1
ATOM 865 O O . LEU A 1 118 ? -11.214 -2.963 15.580 1.00 89.31 118 LEU A O 1
ATOM 869 N N . LEU A 1 119 ? -9.783 -2.531 17.301 1.00 76.06 119 LEU A N 1
ATOM 870 C CA . LEU A 1 119 ? -10.576 -3.060 18.418 1.00 76.06 119 LEU A CA 1
ATOM 871 C C . LEU A 1 119 ? -11.724 -2.110 18.790 1.00 76.06 119 LEU A C 1
ATOM 873 O O . LEU A 1 119 ? -12.772 -2.632 19.225 1.00 76.06 119 LEU A O 1
#